Protein AF-A0A498SE23-F1 (afdb_monomer_lite)

Radius of gyration: 12.04 Å; chains: 1; bounding box: 29×29×26 Å

Structure (mmCIF, N/CA/C/O backbone):
data_AF-A0A498SE23-F1
#
_entry.id   AF-A0A498SE23-F1
#
loop_
_atom_site.group_PDB
_atom_site.id
_atom_site.type_symbol
_atom_site.label_atom_id
_atom_site.label_alt_id
_atom_site.label_comp_id
_atom_site.label_asym_id
_atom_site.label_entity_id
_atom_site.label_seq_id
_atom_site.pdbx_PDB_ins_code
_atom_site.Cartn_x
_atom_site.Cartn_y
_atom_site.Cartn_z
_atom_site.occupancy
_atom_site.B_iso_or_equiv
_atom_site.auth_seq_id
_atom_site.auth_comp_id
_atom_site.auth_asym_id
_atom_site.auth_atom_id
_atom_site.pdbx_PDB_model_num
ATOM 1 N N . THR A 1 1 ? -1.441 12.182 6.450 1.00 82.88 1 THR A N 1
ATOM 2 C CA . THR A 1 1 ? -2.231 10.946 6.251 1.00 82.88 1 THR A CA 1
ATOM 3 C C . THR A 1 1 ? -1.409 9.762 5.758 1.00 82.88 1 THR A C 1
ATOM 5 O O . THR A 1 1 ? -1.363 8.780 6.488 1.00 82.88 1 THR A O 1
ATOM 8 N N . ARG A 1 2 ? -0.687 9.854 4.625 1.00 88.94 2 ARG A N 1
ATOM 9 C CA . ARG A 1 2 ? 0.133 8.754 4.048 1.00 88.94 2 ARG A CA 1
ATOM 10 C C . ARG A 1 2 ? 1.063 8.047 5.050 1.00 88.94 2 ARG A C 1
ATOM 12 O O . ARG A 1 2 ? 0.956 6.843 5.214 1.00 88.94 2 ARG A O 1
ATOM 19 N N . LEU A 1 3 ? 1.855 8.794 5.830 1.00 89.94 3 LEU A N 1
ATOM 20 C CA . LEU A 1 3 ? 2.761 8.219 6.845 1.00 89.94 3 LEU A CA 1
ATOM 21 C C . LEU A 1 3 ? 2.050 7.413 7.952 1.00 89.94 3 LEU A C 1
ATOM 23 O O . LEU A 1 3 ? 2.632 6.525 8.565 1.00 89.94 3 LEU A O 1
ATOM 27 N N . ARG A 1 4 ? 0.797 7.748 8.281 1.00 93.25 4 ARG A N 1
ATOM 28 C CA . ARG A 1 4 ? 0.028 6.986 9.282 1.00 93.25 4 ARG A CA 1
ATOM 29 C C . ARG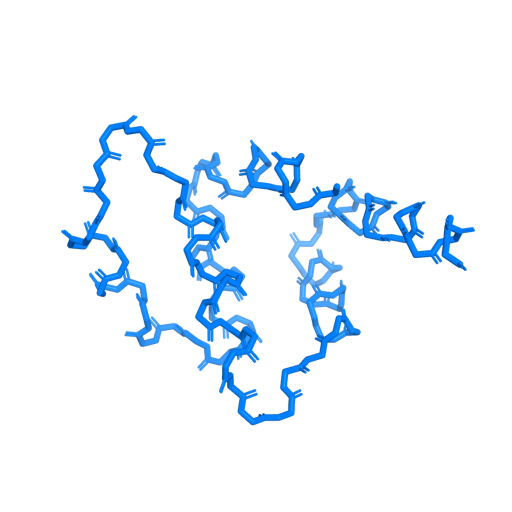 A 1 4 ? -0.530 5.708 8.670 1.00 93.25 4 ARG A C 1
ATOM 31 O O . ARG A 1 4 ? -0.522 4.686 9.339 1.00 93.25 4 ARG A O 1
ATOM 38 N N . LEU A 1 5 ? -0.980 5.783 7.418 1.00 93.00 5 LEU A N 1
ATOM 39 C CA . LEU A 1 5 ? -1.432 4.626 6.654 1.00 93.00 5 LEU A CA 1
ATOM 40 C C . LEU A 1 5 ? -0.284 3.636 6.423 1.00 93.00 5 LEU A C 1
ATOM 42 O O . LEU A 1 5 ? -0.470 2.440 6.608 1.00 93.00 5 LEU A O 1
ATOM 46 N N . SER A 1 6 ? 0.916 4.134 6.117 1.00 95.38 6 SER A N 1
ATOM 47 C CA . SER A 1 6 ? 2.084 3.285 5.903 1.00 95.38 6 SER A CA 1
ATOM 48 C C . SER A 1 6 ? 2.441 2.455 7.131 1.00 95.38 6 SER A C 1
ATOM 50 O O . SER A 1 6 ? 2.616 1.252 7.028 1.00 95.38 6 SER A O 1
ATOM 52 N N . LYS A 1 7 ? 2.390 3.045 8.329 1.00 93.94 7 LYS A N 1
ATOM 53 C CA . LYS A 1 7 ? 2.590 2.305 9.586 1.00 93.94 7 LYS A CA 1
ATOM 54 C C . LYS A 1 7 ? 1.576 1.182 9.822 1.00 93.94 7 LYS A C 1
ATOM 56 O O . LYS A 1 7 ? 1.869 0.285 10.601 1.00 93.94 7 LYS A O 1
ATOM 61 N N . ILE A 1 8 ? 0.388 1.257 9.221 1.00 95.00 8 ILE A N 1
ATOM 62 C CA . ILE A 1 8 ? -0.635 0.207 9.322 1.00 95.00 8 ILE A CA 1
ATOM 63 C C . ILE A 1 8 ? -0.349 -0.897 8.305 1.00 95.00 8 ILE A C 1
ATOM 65 O O . ILE A 1 8 ? -0.429 -2.072 8.644 1.00 95.00 8 ILE A O 1
ATOM 69 N N . LEU A 1 9 ? -0.015 -0.519 7.071 1.00 97.00 9 LEU A N 1
ATOM 70 C CA . LEU A 1 9 ? 0.086 -1.450 5.948 1.00 97.00 9 LEU A CA 1
ATOM 71 C C . LEU A 1 9 ? 1.475 -2.079 5.773 1.00 97.00 9 LEU A C 1
ATOM 73 O O . LEU A 1 9 ? 1.590 -3.148 5.179 1.00 97.00 9 LEU A O 1
ATOM 77 N N . ASP A 1 10 ? 2.524 -1.457 6.308 1.00 95.94 10 ASP A N 1
ATOM 78 C CA . ASP A 1 10 ? 3.862 -2.055 6.362 1.00 95.94 10 ASP A CA 1
ATOM 79 C C . ASP A 1 10 ? 3.890 -3.248 7.339 1.00 95.94 10 ASP A C 1
ATOM 81 O O . ASP A 1 10 ? 4.706 -4.157 7.202 1.00 95.94 10 ASP A O 1
ATOM 85 N N . VAL A 1 11 ? 2.978 -3.275 8.319 1.00 94.69 11 VAL A N 1
ATOM 86 C CA . VAL A 1 11 ? 2.826 -4.396 9.253 1.00 94.69 11 VAL A CA 1
ATOM 87 C C . VAL A 1 11 ? 2.242 -5.598 8.517 1.00 94.69 11 VAL A C 1
ATOM 89 O O . VAL A 1 11 ? 1.246 -5.473 7.807 1.00 94.69 11 VAL A O 1
ATOM 92 N N . GLU A 1 12 ? 2.857 -6.766 8.719 1.00 93.69 12 GLU A N 1
ATOM 93 C CA . GLU A 1 12 ? 2.427 -8.042 8.123 1.00 93.69 12 GLU A CA 1
ATOM 94 C C . GLU A 1 12 ? 2.333 -8.007 6.586 1.00 93.69 12 GLU A C 1
ATOM 96 O O . GLU A 1 12 ? 1.560 -8.756 5.995 1.00 93.69 12 GLU A O 1
ATOM 101 N N . ASP A 1 13 ? 3.117 -7.146 5.924 1.00 95.19 13 ASP A N 1
ATOM 102 C CA . ASP A 1 13 ? 3.145 -7.021 4.459 1.00 95.19 13 ASP A CA 1
ATOM 103 C C . ASP A 1 13 ? 1.774 -6.702 3.817 1.00 95.19 13 ASP A C 1
ATOM 105 O O . ASP A 1 13 ? 1.552 -6.954 2.628 1.00 95.19 13 ASP A O 1
ATOM 109 N N . LYS A 1 14 ? 0.843 -6.089 4.562 1.00 97.56 14 LYS A N 1
ATOM 110 C CA . LYS A 1 14 ? -0.512 -5.751 4.078 1.00 97.56 14 LYS A CA 1
ATOM 111 C C . LYS A 1 14 ? -0.523 -4.823 2.862 1.00 97.56 14 LYS A C 1
ATOM 113 O O . LYS A 1 14 ? -1.469 -4.847 2.077 1.00 97.56 14 LYS A O 1
ATOM 118 N N . TRP A 1 15 ? 0.530 -4.037 2.661 1.00 97.56 15 TRP A N 1
ATOM 119 C CA . TRP A 1 15 ? 0.734 -3.225 1.461 1.00 97.56 15 TRP A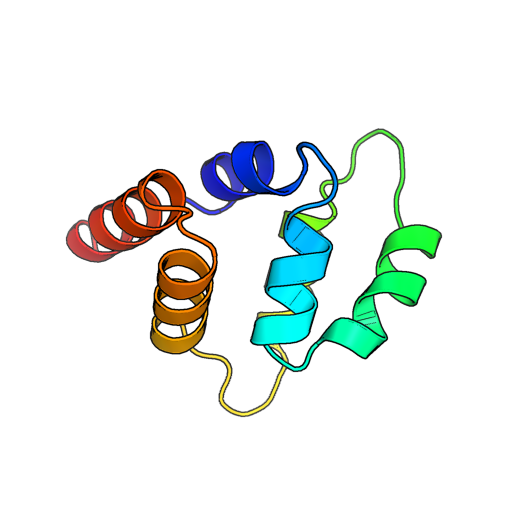 CA 1
ATOM 120 C C . TRP A 1 15 ? 0.723 -4.056 0.166 1.00 97.56 15 TRP A C 1
ATOM 122 O O . TRP A 1 15 ? 0.317 -3.548 -0.875 1.00 97.56 15 TRP A O 1
ATOM 132 N N . THR A 1 16 ? 1.115 -5.334 0.218 1.00 98.06 16 THR A N 1
ATOM 133 C CA . THR A 1 16 ? 1.074 -6.236 -0.947 1.00 98.06 16 THR A CA 1
ATOM 134 C C . THR A 1 16 ? -0.356 -6.591 -1.348 1.00 98.06 16 THR A C 1
ATOM 136 O O . THR A 1 16 ? -0.667 -6.636 -2.536 1.00 98.06 16 THR A O 1
ATOM 139 N N . ILE A 1 17 ? -1.243 -6.757 -0.364 1.00 97.94 17 ILE A N 1
ATOM 140 C CA . ILE A 1 17 ? -2.677 -6.977 -0.578 1.00 97.94 17 ILE A CA 1
ATOM 141 C C . ILE A 1 17 ? -3.289 -5.713 -1.184 1.00 97.94 17 ILE A C 1
ATOM 143 O O . ILE A 1 17 ? -3.997 -5.787 -2.185 1.00 97.94 17 ILE A O 1
ATOM 147 N N . LEU A 1 18 ? -2.944 -4.537 -0.646 1.00 97.69 18 LEU A N 1
ATOM 148 C CA . LEU A 1 18 ? -3.374 -3.271 -1.239 1.00 97.69 18 LEU A CA 1
ATOM 149 C C . LEU A 1 18 ? -2.902 -3.152 -2.696 1.00 97.69 18 LEU A C 1
ATOM 151 O O . LEU A 1 18 ? -3.687 -2.759 -3.554 1.00 97.69 18 LEU A O 1
ATOM 155 N N . ALA A 1 19 ? -1.649 -3.508 -2.995 1.00 97.56 19 ALA A N 1
ATOM 156 C CA . ALA A 1 19 ? -1.125 -3.475 -4.358 1.00 97.56 19 ALA A CA 1
ATOM 157 C C . ALA A 1 19 ? -1.943 -4.357 -5.313 1.00 97.56 19 ALA A C 1
ATOM 159 O O . ALA A 1 19 ? -2.230 -3.921 -6.426 1.00 97.56 19 ALA A O 1
ATOM 160 N N . ASP A 1 20 ? -2.355 -5.552 -4.888 1.00 97.06 20 ASP A N 1
ATOM 161 C CA . ASP A 1 20 ? -3.208 -6.438 -5.690 1.00 97.06 20 ASP A CA 1
ATOM 162 C C . ASP A 1 20 ? -4.586 -5.814 -5.965 1.00 97.06 20 ASP A C 1
ATOM 164 O O . ASP A 1 20 ? -4.993 -5.696 -7.121 1.00 97.06 20 ASP A O 1
ATOM 168 N N . HIS A 1 21 ? -5.244 -5.277 -4.931 1.00 96.44 21 HIS A N 1
ATOM 169 C CA . HIS A 1 21 ? -6.529 -4.580 -5.075 1.00 96.44 21 HIS A CA 1
ATOM 170 C C . HIS A 1 21 ? -6.449 -3.344 -5.990 1.00 96.44 21 HIS A C 1
ATOM 172 O O . HIS A 1 21 ? -7.424 -2.996 -6.652 1.00 96.44 21 HIS A O 1
ATOM 178 N N . LEU A 1 22 ? -5.298 -2.668 -6.040 1.00 96.19 22 LEU A N 1
ATOM 179 C CA . LEU A 1 22 ? -5.064 -1.526 -6.931 1.00 96.19 22 LEU A CA 1
ATOM 180 C C . LEU A 1 22 ? -4.692 -1.937 -8.369 1.00 96.19 22 LEU A C 1
ATOM 182 O O . LEU A 1 22 ? -4.487 -1.068 -9.214 1.00 96.19 22 LEU A O 1
ATOM 186 N N . GLY A 1 23 ? -4.570 -3.237 -8.666 1.00 94.94 23 GLY A N 1
ATOM 187 C CA . GLY A 1 23 ? -4.048 -3.723 -9.950 1.00 94.94 23 GLY A CA 1
ATOM 188 C C . GLY A 1 23 ? -2.541 -3.476 -10.130 1.00 94.94 23 GLY A C 1
ATOM 189 O O . GLY A 1 23 ? -1.999 -3.597 -11.231 1.00 94.94 23 GLY A O 1
ATOM 190 N N . CYS A 1 24 ? -1.844 -3.151 -9.043 1.00 96.06 24 CYS A N 1
ATOM 191 C CA . CYS A 1 24 ? -0.418 -2.848 -8.972 1.00 96.06 24 CYS A CA 1
ATOM 192 C C . CYS A 1 24 ? 0.415 -4.010 -8.412 1.00 96.06 24 CYS A C 1
ATOM 194 O O . CYS A 1 24 ? 1.575 -3.809 -8.064 1.00 96.06 24 CYS A O 1
ATOM 196 N N . GLY A 1 25 ? -0.124 -5.234 -8.351 1.00 95.88 25 GLY A N 1
ATOM 197 C CA . GLY A 1 25 ? 0.598 -6.406 -7.832 1.00 95.88 25 GLY A CA 1
ATOM 198 C C . GLY A 1 25 ? 1.949 -6.656 -8.523 1.00 95.88 25 GLY A C 1
ATOM 199 O O . GLY A 1 25 ? 2.915 -7.067 -7.886 1.00 95.88 25 GLY A O 1
ATOM 200 N N . HIS A 1 26 ? 2.068 -6.293 -9.803 1.00 94.56 26 HIS A N 1
ATOM 201 C CA . HIS A 1 26 ? 3.322 -6.358 -10.563 1.00 94.56 26 HIS A CA 1
ATOM 202 C C . HIS A 1 26 ? 4.448 -5.465 -10.002 1.00 94.56 26 HIS A C 1
ATOM 204 O O . HIS A 1 26 ? 5.617 -5.705 -10.294 1.00 94.56 26 HIS A O 1
ATOM 210 N N . MET A 1 27 ? 4.122 -4.450 -9.195 1.00 95.38 27 MET A N 1
ATOM 211 C CA . MET A 1 27 ? 5.094 -3.553 -8.560 1.00 95.38 27 MET A CA 1
ATOM 212 C C . MET A 1 27 ? 5.687 -4.136 -7.270 1.00 95.38 27 MET A C 1
ATOM 214 O O . MET A 1 27 ? 6.710 -3.640 -6.808 1.00 95.38 27 MET A O 1
ATOM 218 N N . VAL A 1 28 ? 5.086 -5.182 -6.687 1.00 97.06 28 VAL A N 1
ATOM 219 C CA . VAL A 1 28 ? 5.495 -5.729 -5.380 1.00 97.06 28 VAL A CA 1
ATOM 220 C C . VAL A 1 28 ? 6.938 -6.225 -5.401 1.00 97.06 28 VAL A C 1
ATOM 222 O O . VAL A 1 28 ? 7.726 -5.840 -4.541 1.00 97.06 28 VAL A O 1
ATOM 225 N N . GLU A 1 29 ? 7.307 -7.028 -6.399 1.00 94.88 29 GLU A N 1
ATOM 226 C CA . GLU A 1 29 ? 8.676 -7.546 -6.530 1.00 94.88 29 GLU A CA 1
ATOM 227 C C . GLU A 1 29 ? 9.692 -6.418 -6.733 1.00 94.88 29 GLU A C 1
ATOM 229 O O . GLU A 1 29 ? 10.750 -6.407 -6.107 1.00 94.88 29 GLU A O 1
ATOM 234 N N . PHE A 1 30 ? 9.345 -5.418 -7.548 1.00 94.25 30 PHE A N 1
ATOM 235 C CA . PHE A 1 30 ? 10.199 -4.252 -7.758 1.00 94.25 30 PHE A CA 1
ATOM 236 C C . PHE A 1 30 ? 10.416 -3.470 -6.456 1.00 94.25 30 PHE A C 1
ATOM 238 O O . PHE A 1 30 ? 11.554 -3.179 -6.095 1.00 94.25 30 PHE A O 1
ATOM 245 N N . ILE A 1 31 ? 9.341 -3.189 -5.716 1.00 95.88 31 ILE A N 1
ATOM 246 C CA . ILE A 1 31 ? 9.419 -2.480 -4.436 1.00 95.88 31 ILE A CA 1
ATOM 247 C C . ILE A 1 31 ? 10.266 -3.278 -3.444 1.00 95.88 31 ILE A C 1
ATOM 249 O O . ILE A 1 31 ? 11.156 -2.700 -2.832 1.00 95.88 31 ILE A O 1
ATOM 253 N N . ARG A 1 32 ? 10.079 -4.603 -3.336 1.00 94.94 32 ARG A N 1
ATOM 254 C CA . ARG A 1 32 ? 10.889 -5.462 -2.451 1.00 94.94 32 ARG A CA 1
ATOM 255 C C . ARG A 1 32 ? 12.386 -5.381 -2.747 1.00 94.94 32 ARG A C 1
ATOM 257 O O . ARG A 1 32 ? 13.179 -5.411 -1.813 1.00 94.94 32 ARG A O 1
ATOM 264 N N . VAL A 1 33 ? 12.769 -5.255 -4.017 1.00 94.31 33 VAL A N 1
ATOM 265 C CA . VAL A 1 33 ? 14.173 -5.076 -4.424 1.00 94.31 33 VAL A CA 1
ATOM 266 C C . VAL A 1 33 ? 14.699 -3.680 -4.076 1.00 94.31 33 VAL A C 1
ATOM 268 O O . VAL A 1 33 ? 15.873 -3.537 -3.747 1.00 94.31 33 VAL A O 1
ATOM 271 N N . CYS A 1 34 ? 13.852 -2.654 -4.148 1.00 92.00 34 CYS A N 1
ATOM 272 C CA . CYS A 1 34 ? 14.222 -1.270 -3.847 1.00 92.00 34 CYS A CA 1
ATOM 273 C C . CYS A 1 34 ? 14.160 -0.910 -2.355 1.00 92.00 34 CYS A C 1
ATOM 275 O O . CYS A 1 34 ? 14.599 0.181 -1.994 1.00 92.00 34 CYS A O 1
ATOM 277 N N . LEU A 1 35 ? 13.606 -1.777 -1.504 1.00 92.81 35 LEU A N 1
ATOM 278 C CA . LEU A 1 35 ? 13.503 -1.525 -0.071 1.00 92.81 35 LEU A CA 1
ATOM 279 C C . LEU A 1 35 ? 14.882 -1.462 0.590 1.00 92.81 35 LEU A C 1
ATOM 281 O O . LEU A 1 35 ? 15.713 -2.355 0.435 1.00 92.81 35 LEU A O 1
ATOM 285 N N . ASP A 1 36 ? 15.068 -0.427 1.402 1.00 89.56 36 ASP A N 1
ATOM 286 C CA . ASP A 1 36 ? 16.116 -0.346 2.412 1.00 89.56 36 ASP A CA 1
ATOM 287 C C . ASP A 1 36 ? 15.498 -0.290 3.821 1.00 89.56 36 ASP A C 1
ATOM 289 O O . ASP A 1 36 ? 14.287 -0.113 3.973 1.00 89.56 36 ASP A O 1
ATOM 293 N N . ASP A 1 37 ? 16.329 -0.411 4.860 1.00 82.81 37 ASP A N 1
ATOM 294 C CA . ASP A 1 37 ? 15.893 -0.435 6.268 1.00 82.81 37 ASP A CA 1
ATOM 295 C C . ASP A 1 37 ? 15.153 0.842 6.722 1.00 82.81 37 ASP A C 1
ATOM 297 O O . ASP A 1 37 ? 14.540 0.866 7.791 1.00 82.81 37 ASP A O 1
ATOM 301 N N . SER A 1 38 ? 15.223 1.925 5.943 1.00 85.75 38 SER A N 1
ATOM 302 C CA . SER A 1 38 ? 14.602 3.217 6.256 1.00 85.75 38 SER A CA 1
ATOM 303 C C . SER A 1 38 ? 13.330 3.501 5.453 1.00 85.75 38 SER A C 1
ATOM 305 O O . SER A 1 38 ? 12.604 4.454 5.753 1.00 85.75 38 SER A O 1
ATOM 307 N N . SER A 1 39 ? 13.052 2.677 4.445 1.00 90.81 39 SER A N 1
ATOM 308 C CA . SER A 1 39 ? 12.006 2.897 3.459 1.00 90.81 39 SER A CA 1
ATOM 309 C C . SER A 1 39 ? 10.710 2.194 3.827 1.00 90.81 39 SER A C 1
ATOM 311 O O . SER A 1 39 ? 10.690 1.073 4.325 1.00 90.81 39 SER A O 1
ATOM 313 N N . SER A 1 40 ? 9.593 2.856 3.531 1.00 95.94 40 SER A N 1
ATOM 314 C CA . SER A 1 40 ? 8.269 2.264 3.685 1.00 95.94 40 SER A CA 1
ATOM 315 C C . SER A 1 40 ? 7.780 1.719 2.342 1.00 95.94 40 SER A C 1
ATOM 317 O O . SER A 1 40 ? 7.617 2.510 1.402 1.00 95.94 40 SER A O 1
ATOM 319 N N . PRO A 1 41 ? 7.486 0.411 2.233 1.00 97.06 41 PRO A N 1
ATOM 320 C CA . PRO A 1 41 ? 6.948 -0.148 0.998 1.00 97.06 41 PRO A CA 1
ATOM 321 C C . PRO A 1 41 ? 5.579 0.435 0.649 1.00 97.06 41 PRO A C 1
ATOM 323 O O . PRO A 1 41 ? 5.299 0.670 -0.525 1.00 97.06 41 PRO A O 1
ATOM 326 N N . THR A 1 42 ? 4.743 0.748 1.647 1.00 97.25 42 THR A N 1
ATOM 327 C CA . THR A 1 42 ? 3.467 1.431 1.403 1.00 97.25 42 THR A CA 1
ATOM 328 C C . THR A 1 42 ? 3.681 2.812 0.794 1.00 97.25 42 THR A C 1
ATOM 330 O O . THR A 1 42 ? 2.959 3.187 -0.124 1.00 97.25 42 THR A O 1
ATOM 333 N N . MET A 1 43 ? 4.656 3.587 1.283 1.00 95.81 43 MET A N 1
ATOM 334 C CA . MET A 1 43 ? 4.945 4.908 0.710 1.00 95.81 43 MET A CA 1
ATOM 335 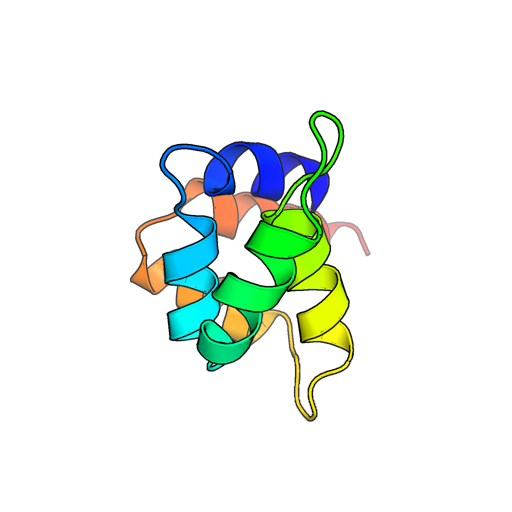C C . MET A 1 43 ? 5.396 4.779 -0.747 1.00 95.81 43 MET A C 1
ATOM 337 O O . MET A 1 43 ? 4.829 5.447 -1.606 1.00 95.81 43 MET A O 1
ATOM 341 N N . MET A 1 44 ? 6.317 3.853 -1.038 1.00 96.31 44 MET A N 1
ATOM 342 C CA . MET A 1 44 ? 6.766 3.582 -2.407 1.00 96.31 44 MET A CA 1
ATOM 343 C C . MET A 1 44 ? 5.609 3.147 -3.314 1.00 96.31 44 MET A C 1
ATOM 345 O O . MET A 1 44 ? 5.475 3.671 -4.417 1.00 96.31 44 MET A O 1
ATOM 349 N N . LEU A 1 45 ? 4.736 2.245 -2.850 1.00 97.25 45 LEU A N 1
ATOM 350 C CA . LEU A 1 45 ? 3.551 1.816 -3.595 1.00 97.25 45 LEU A CA 1
ATOM 351 C C . LEU A 1 45 ? 2.635 2.997 -3.920 1.00 97.25 45 LEU A C 1
ATOM 353 O O . LEU A 1 45 ? 2.213 3.138 -5.063 1.00 97.25 45 LEU A O 1
ATOM 357 N N . LEU A 1 46 ? 2.323 3.840 -2.934 1.00 95.69 46 LEU A N 1
ATOM 358 C CA . LEU A 1 46 ? 1.446 4.991 -3.143 1.00 95.69 46 LEU A CA 1
ATOM 359 C C . LEU A 1 46 ? 2.076 6.022 -4.088 1.00 95.69 46 LEU A C 1
ATOM 361 O O . LEU A 1 46 ? 1.347 6.675 -4.831 1.00 95.69 46 LEU A O 1
ATOM 365 N N . ASP A 1 47 ? 3.402 6.180 -4.069 1.00 94.62 47 ASP A N 1
ATOM 366 C CA . ASP A 1 47 ? 4.126 7.067 -4.986 1.00 94.62 47 ASP A CA 1
ATOM 367 C C . ASP A 1 47 ? 4.095 6.522 -6.424 1.00 94.62 47 ASP A C 1
ATOM 369 O O . ASP A 1 47 ? 3.884 7.282 -7.368 1.00 94.62 47 ASP A O 1
ATOM 373 N N . GLN A 1 48 ? 4.241 5.203 -6.606 1.00 94.00 48 GLN A N 1
ATOM 374 C CA . GLN A 1 48 ? 4.095 4.570 -7.923 1.00 94.00 48 GLN A CA 1
ATOM 375 C C . GLN A 1 48 ? 2.644 4.604 -8.416 1.00 94.00 48 GLN A C 1
ATOM 377 O O . GLN A 1 48 ? 2.399 4.890 -9.587 1.00 94.00 48 GLN A O 1
ATOM 382 N N . TYR A 1 49 ? 1.678 4.353 -7.529 1.00 95.50 49 TYR A N 1
ATOM 383 C CA . TYR A 1 49 ? 0.259 4.351 -7.870 1.00 95.50 49 TYR A CA 1
ATOM 384 C C . TYR A 1 49 ? -0.200 5.717 -8.377 1.00 95.50 49 TYR A C 1
ATOM 386 O O . TYR A 1 49 ? -0.944 5.765 -9.344 1.00 95.50 49 TYR A O 1
ATOM 394 N N . GLU A 1 50 ? 0.291 6.827 -7.819 1.00 94.44 50 GLU A N 1
ATOM 395 C CA . GLU A 1 50 ? -0.022 8.178 -8.318 1.00 94.44 50 GLU A CA 1
ATOM 396 C C . GLU A 1 50 ? 0.337 8.402 -9.794 1.00 94.44 50 GLU A C 1
ATOM 398 O O . GLU A 1 50 ? -0.271 9.249 -10.446 1.00 94.44 50 GLU A O 1
ATOM 403 N N . GLN A 1 51 ? 1.297 7.646 -10.333 1.00 93.25 51 GLN A N 1
ATOM 404 C CA . GLN A 1 51 ? 1.700 7.732 -11.738 1.00 93.25 51 GLN A CA 1
ATOM 405 C C . GLN A 1 51 ? 0.845 6.844 -12.661 1.00 93.25 51 GLN A C 1
ATOM 407 O O . GLN A 1 51 ? 0.971 6.924 -13.885 1.00 93.25 51 GLN A O 1
ATOM 412 N N . VAL A 1 52 ? -0.022 5.986 -12.109 1.00 93.50 52 VAL A N 1
ATOM 413 C CA . VAL A 1 52 ? -0.883 5.086 -12.885 1.00 93.50 52 VAL A CA 1
ATOM 414 C C . VAL A 1 52 ? -2.044 5.878 -13.506 1.00 93.50 52 VAL A C 1
ATOM 416 O O . VAL A 1 52 ? -2.691 6.681 -12.828 1.00 93.50 52 VAL A O 1
ATOM 419 N N . PRO A 1 53 ? -2.379 5.653 -14.790 1.00 90.94 53 PRO A N 1
ATOM 420 C CA . PRO A 1 53 ? -3.548 6.276 -15.400 1.00 90.94 53 PRO A CA 1
ATOM 421 C C . PRO A 1 53 ? -4.830 5.958 -14.619 1.00 90.94 53 PRO A C 1
ATOM 423 O O . PRO A 1 53 ? -5.131 4.795 -14.360 1.00 90.94 53 PRO A O 1
ATOM 426 N N . ASN A 1 54 ? -5.616 6.989 -14.302 1.00 88.19 54 ASN A N 1
ATOM 427 C CA . ASN A 1 54 ? -6.844 6.908 -13.494 1.00 88.19 54 ASN A CA 1
ATOM 428 C C . ASN A 1 54 ? -6.633 6.589 -12.006 1.00 88.19 54 ASN A C 1
ATOM 430 O O . ASN A 1 54 ? -7.610 6.294 -11.308 1.00 88.19 54 ASN A O 1
ATOM 434 N N . ALA A 1 55 ? -5.400 6.689 -11.503 1.00 93.38 55 ALA A N 1
ATOM 435 C CA . ALA A 1 55 ? -5.139 6.629 -10.076 1.00 93.38 55 ALA A CA 1
ATOM 436 C C . ALA A 1 55 ? -5.978 7.670 -9.339 1.00 93.38 55 ALA A C 1
ATOM 438 O O . ALA A 1 55 ? -5.981 8.860 -9.660 1.00 93.38 55 ALA A O 1
ATOM 439 N N . ASN A 1 56 ? -6.736 7.202 -8.358 1.00 93.88 56 ASN A N 1
ATOM 440 C CA . ASN A 1 56 ? -7.626 8.051 -7.593 1.00 93.88 56 ASN A CA 1
ATOM 441 C C . ASN A 1 56 ? -7.760 7.534 -6.159 1.00 93.88 56 ASN A C 1
ATOM 443 O O . ASN A 1 56 ? -7.600 6.341 -5.876 1.00 93.88 56 ASN A O 1
ATOM 447 N N . LEU A 1 57 ? -8.066 8.462 -5.255 1.00 92.44 57 LEU A N 1
ATOM 448 C CA . LEU A 1 57 ? -8.170 8.194 -3.825 1.00 92.44 57 LEU A CA 1
ATOM 449 C C . LEU A 1 57 ? -9.398 7.342 -3.469 1.00 92.44 57 LEU A C 1
ATOM 451 O O . LEU A 1 57 ? -9.356 6.598 -2.490 1.00 92.44 57 LEU A O 1
ATOM 455 N N . SER A 1 58 ? -10.480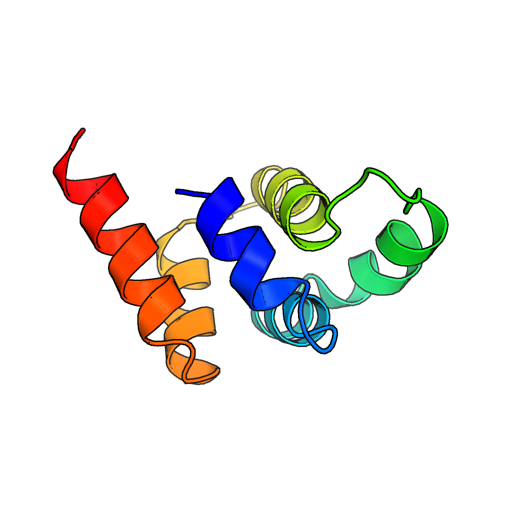 7.414 -4.254 1.00 94.44 58 SER A N 1
ATOM 456 C CA . SER A 1 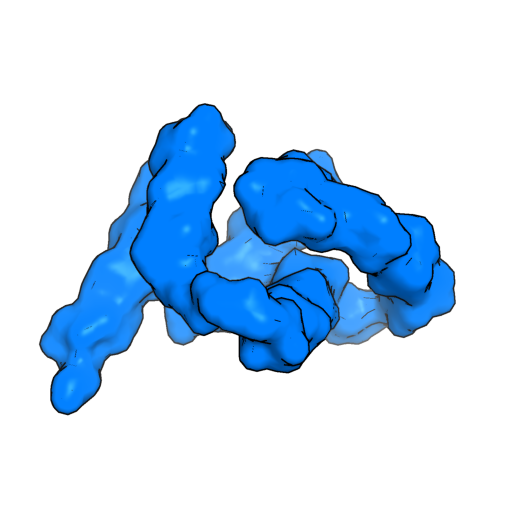58 ? -11.679 6.597 -4.026 1.00 94.44 58 SER A CA 1
ATOM 457 C C . SER A 1 58 ? -11.398 5.106 -4.191 1.00 94.44 58 SER A C 1
ATOM 459 O O . SER A 1 58 ? -11.838 4.324 -3.358 1.00 94.44 58 SER A O 1
ATOM 461 N N . THR A 1 59 ? -10.590 4.715 -5.180 1.00 95.25 59 THR A N 1
ATOM 462 C CA . THR A 1 59 ? -10.150 3.328 -5.362 1.00 95.25 59 THR A CA 1
ATOM 463 C C . THR A 1 59 ? -9.302 2.873 -4.177 1.00 95.25 59 THR A C 1
ATOM 465 O O . THR A 1 59 ? -9.555 1.805 -3.644 1.00 95.25 59 THR A O 1
ATOM 468 N N . VAL A 1 60 ? -8.371 3.700 -3.681 1.00 95.50 60 VAL A N 1
ATOM 469 C CA . VAL A 1 60 ? -7.582 3.365 -2.476 1.00 95.50 60 VAL A CA 1
ATOM 470 C C . VAL A 1 60 ? -8.484 3.191 -1.254 1.00 95.50 60 VAL A C 1
ATOM 472 O O . VAL A 1 60 ? -8.296 2.262 -0.476 1.00 95.50 60 VAL A O 1
ATOM 475 N N . THR A 1 61 ? -9.472 4.070 -1.091 1.00 95.88 61 THR A N 1
ATOM 476 C CA . THR A 1 61 ? -10.428 4.002 0.021 1.00 95.88 61 THR A CA 1
ATOM 477 C C . THR A 1 61 ? -11.246 2.716 -0.044 1.00 95.88 61 THR A C 1
ATOM 479 O O . THR A 1 61 ? -11.302 2.000 0.950 1.00 95.88 61 THR A O 1
ATOM 482 N N . GLN A 1 62 ? -11.800 2.385 -1.215 1.00 96.38 62 GLN A N 1
ATOM 483 C CA . GLN A 1 62 ? -12.567 1.155 -1.416 1.00 96.38 62 GLN A CA 1
ATOM 484 C C . GLN A 1 62 ? -11.710 -0.090 -1.168 1.00 96.38 62 GLN A C 1
ATOM 486 O O . GLN A 1 62 ? -12.133 -0.981 -0.444 1.00 96.38 62 GLN A O 1
ATOM 491 N N . SER A 1 63 ? -10.475 -0.129 -1.678 1.00 97.19 63 SER A N 1
ATOM 492 C CA . SER A 1 63 ? -9.566 -1.254 -1.436 1.00 97.19 63 SER A CA 1
ATOM 493 C C . SER A 1 63 ? -9.288 -1.459 0.053 1.00 97.19 63 SER A C 1
ATOM 495 O O . SER 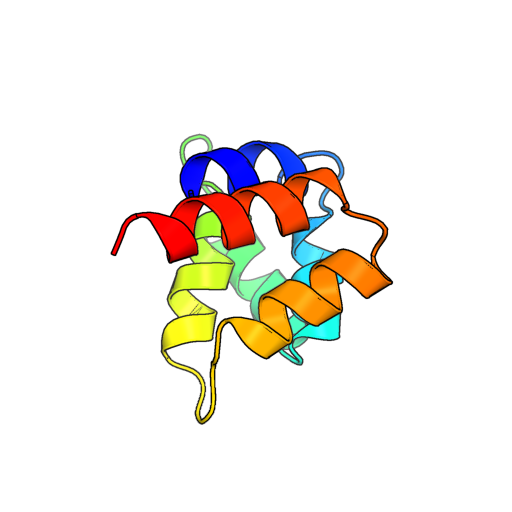A 1 63 ? -9.257 -2.590 0.524 1.00 97.19 63 SER A O 1
ATOM 497 N N . LEU A 1 64 ? -9.128 -0.379 0.824 1.00 96.69 64 LEU A N 1
ATOM 498 C CA . LEU A 1 64 ? -8.953 -0.477 2.275 1.00 96.69 64 LEU A CA 1
ATOM 499 C C . LEU A 1 64 ? -10.223 -0.960 2.986 1.00 96.69 64 LEU A C 1
ATOM 501 O O . LEU A 1 64 ? -10.114 -1.694 3.966 1.00 96.69 64 LEU A O 1
ATOM 505 N N . GLU A 1 65 ? -11.410 -0.574 2.514 1.00 96.62 65 GLU A N 1
ATOM 506 C CA . GLU A 1 65 ? -12.679 -1.116 3.017 1.00 96.62 65 GLU A CA 1
ATOM 507 C C . GLU A 1 65 ? -12.786 -2.620 2.746 1.00 96.62 65 GLU A C 1
ATOM 509 O O . GLU A 1 65 ? -13.091 -3.379 3.667 1.00 96.62 65 GLU A O 1
ATOM 514 N N . ASP A 1 66 ? -12.451 -3.055 1.530 1.00 97.25 66 ASP A N 1
ATOM 515 C CA . ASP A 1 66 ? -12.476 -4.463 1.120 1.00 97.25 66 ASP A CA 1
ATOM 516 C C . ASP A 1 66 ? -11.463 -5.309 1.912 1.00 97.25 66 ASP A C 1
ATOM 518 O O . ASP A 1 66 ? -11.732 -6.462 2.248 1.00 97.25 66 ASP A O 1
ATOM 522 N N . MET A 1 67 ? -10.318 -4.720 2.276 1.00 95.88 67 MET A N 1
ATOM 523 C CA . MET A 1 67 ? -9.316 -5.324 3.163 1.00 95.88 67 MET A CA 1
ATOM 524 C C . MET A 1 67 ? -9.739 -5.344 4.644 1.00 95.88 67 MET A C 1
ATOM 526 O O . MET A 1 67 ? -9.043 -5.928 5.475 1.00 95.88 67 MET A O 1
ATOM 530 N N . GLY A 1 68 ? -10.842 -4.685 5.014 1.00 95.38 68 GLY A N 1
ATOM 531 C CA . GLY A 1 68 ? -11.265 -4.517 6.408 1.00 95.38 68 GLY A CA 1
ATOM 532 C C . GLY A 1 68 ? -10.420 -3.512 7.207 1.00 95.38 68 GLY A C 1
ATOM 533 O O . GLY A 1 68 ? -10.557 -3.417 8.431 1.00 95.38 68 GLY A O 1
ATOM 534 N N . GLU A 1 69 ? -9.580 -2.714 6.542 1.00 94.88 69 GLU A N 1
ATOM 535 C CA . GLU A 1 69 ? -8.677 -1.721 7.135 1.00 94.88 69 GLU A CA 1
ATOM 536 C C . GLU A 1 69 ? -9.409 -0.415 7.492 1.00 94.88 69 GLU A C 1
ATOM 538 O O . GLU A 1 69 ? -9.078 0.690 7.052 1.00 94.88 69 GLU A O 1
ATOM 543 N N . THR A 1 70 ? -10.418 -0.533 8.359 1.00 92.94 70 THR A N 1
ATOM 544 C CA . THR A 1 70 ? -11.312 0.569 8.761 1.00 92.94 70 THR A CA 1
ATOM 545 C C . THR A 1 70 ? -10.584 1.771 9.371 1.00 92.94 70 THR A C 1
ATOM 547 O O . THR A 1 70 ? -11.049 2.905 9.248 1.00 92.94 70 THR A O 1
ATOM 550 N N . LEU A 1 71 ? -9.433 1.560 10.021 1.00 92.25 71 LEU A N 1
ATOM 551 C CA . LEU A 1 71 ? -8.588 2.652 10.514 1.00 92.25 71 LEU A CA 1
ATOM 552 C C . LEU A 1 71 ? -7.936 3.419 9.359 1.00 92.25 71 LEU A C 1
ATOM 554 O O . LEU A 1 71 ? -7.915 4.649 9.392 1.00 92.25 71 LEU A O 1
ATOM 558 N N . GLY A 1 72 ? -7.446 2.714 8.337 1.00 91.75 72 GLY A N 1
ATOM 559 C CA . GLY A 1 72 ? -6.886 3.314 7.126 1.00 91.75 72 GLY A CA 1
ATOM 560 C C . GLY A 1 72 ? -7.911 4.176 6.390 1.00 91.75 72 GLY A C 1
ATOM 561 O O . GLY A 1 72 ? -7.622 5.325 6.058 1.00 91.75 72 GLY A O 1
ATOM 562 N N . VAL A 1 73 ? -9.138 3.672 6.247 1.00 93.81 73 VAL A N 1
ATOM 563 C CA . VAL A 1 73 ? -10.272 4.393 5.640 1.00 93.81 73 VAL A CA 1
ATOM 564 C C . VAL A 1 73 ? -10.556 5.707 6.373 1.00 93.81 73 VAL A C 1
ATOM 566 O O . VAL A 1 73 ? -10.565 6.776 5.761 1.00 93.81 73 VAL A O 1
ATOM 569 N N . ARG A 1 74 ? -10.697 5.663 7.706 1.00 92.50 74 ARG A N 1
ATOM 570 C CA . ARG A 1 74 ? -10.937 6.870 8.519 1.00 92.50 74 ARG A CA 1
ATOM 571 C C . ARG A 1 74 ? -9.795 7.877 8.427 1.00 92.50 74 ARG A C 1
ATOM 573 O O . ARG A 1 74 ? -10.040 9.079 8.461 1.00 92.50 74 ARG A O 1
ATOM 580 N N . LEU A 1 75 ? -8.548 7.410 8.327 1.00 92.44 75 LEU A N 1
ATOM 581 C CA . LEU A 1 75 ? -7.391 8.291 8.156 1.00 92.44 75 LEU A CA 1
ATOM 582 C C . LEU A 1 75 ? -7.453 9.055 6.834 1.00 92.44 75 LEU A C 1
ATOM 584 O O . LEU A 1 75 ? -7.108 10.238 6.811 1.00 92.44 75 LEU A O 1
ATOM 588 N N . ILE A 1 76 ? -7.872 8.390 5.754 1.00 89.94 76 ILE A N 1
ATOM 589 C CA . ILE A 1 76 ? -8.057 9.023 4.447 1.00 89.94 76 ILE A CA 1
ATOM 590 C C . ILE A 1 76 ? -9.184 10.052 4.509 1.00 89.94 76 ILE A C 1
ATOM 592 O O . ILE A 1 76 ? -8.957 11.207 4.155 1.00 89.94 76 ILE A O 1
ATOM 596 N N . GLN A 1 77 ? -10.349 9.670 5.033 1.00 88.06 77 GLN A N 1
ATOM 597 C CA . GLN A 1 77 ? -11.514 10.554 5.151 1.00 88.06 77 GLN A CA 1
ATOM 598 C C . GLN A 1 77 ? -11.200 11.811 5.976 1.00 88.06 77 GLN A C 1
ATOM 600 O O . GLN A 1 77 ? -11.399 12.923 5.497 1.00 88.06 77 GLN A O 1
ATOM 605 N N . ALA A 1 78 ? -10.591 11.651 7.156 1.00 86.12 78 ALA A N 1
ATOM 606 C CA . ALA A 1 78 ? -10.207 12.777 8.011 1.00 86.12 78 ALA A CA 1
ATOM 607 C C . ALA A 1 78 ? -9.151 13.695 7.369 1.00 86.12 78 ALA A C 1
ATOM 609 O O . ALA A 1 78 ? -9.085 14.878 7.685 1.00 86.12 78 ALA A O 1
ATOM 610 N N . GLY A 1 79 ? -8.300 13.161 6.486 1.00 79.38 79 GLY A N 1
ATOM 611 C CA . GLY A 1 79 ? -7.350 13.969 5.721 1.00 79.38 79 GLY A CA 1
ATOM 612 C C . GLY A 1 79 ? -8.004 14.777 4.599 1.00 79.38 79 GLY A C 1
ATOM 613 O O . GLY A 1 79 ? -7.481 15.826 4.241 1.00 79.38 79 GLY A O 1
ATOM 614 N N . ASN A 1 80 ? -9.131 14.299 4.067 1.00 70.31 80 ASN A N 1
ATOM 615 C CA . ASN A 1 80 ? -9.849 14.913 2.952 1.00 70.31 80 ASN A CA 1
ATOM 616 C C . ASN A 1 80 ? -10.777 16.057 3.406 1.00 70.31 80 ASN A C 1
ATOM 618 O O . ASN A 1 80 ? -11.030 16.980 2.646 1.00 70.31 80 ASN A O 1
ATOM 622 N N . GLU A 1 81 ? -11.257 16.025 4.654 1.00 61.97 81 GLU A N 1
ATOM 623 C CA . GLU A 1 81 ? -12.107 17.073 5.255 1.00 61.97 81 GLU A CA 1
ATOM 624 C C . GLU A 1 81 ? -11.337 18.349 5.654 1.00 61.97 81 GLU A C 1
ATOM 626 O O . GLU A 1 81 ? -11.949 19.352 6.018 1.00 61.97 81 GLU A O 1
ATOM 631 N N . GLN A 1 82 ? -10.000 18.320 5.624 1.00 57.00 82 GLN A N 1
ATOM 632 C CA . GLN A 1 82 ? -9.135 19.442 6.019 1.00 57.00 82 GLN A CA 1
ATOM 633 C C . GLN A 1 82 ? -8.561 20.244 4.833 1.00 57.00 82 GLN A C 1
ATOM 635 O O . GLN A 1 82 ? -7.662 21.061 5.049 1.00 57.00 82 GLN A O 1
ATOM 640 N N . GLN A 1 83 ? -9.045 20.019 3.606 1.00 47.03 83 GLN A N 1
ATOM 641 C CA . GLN A 1 83 ? -8.658 20.757 2.391 1.00 47.03 83 GLN A CA 1
ATOM 642 C C . GLN A 1 83 ? -9.805 21.627 1.876 1.00 47.03 83 GLN A C 1
ATOM 644 O O . GLN A 1 83 ? -9.491 22.723 1.360 1.00 47.03 83 GLN A O 1
#

Organism: Acanthocheilonema viteae (NCBI:txid6277)

Foldseek 3Di:
DQVVLLVVCLPPVNLCLLCVLLVNNVCQVVLVVVDDPVDGSSVVSVVVLVVDVPRDVVSSLVSCVVVVVVVSNVVSVVVVVVD

Secondary structure (DSSP, 8-state):
-HHHHHHHHSGGGHHHHHHHHTT-TTHHHHHHHH--TT--HHHHHHHHHTTSTT--HHHHHHHHHHTT-HHHHHHHHHHHTT-

pLDDT: mean 92.21, std 8.45, range [47.03, 98.06]

Sequence (83 aa):
TRLRLSKILDVEDKWTILADHLGCGHMVEFIRVCLDDSSSPTMMLLDQYEQVPNANLSTVTQSLEDMGETLGVRLIQAGNEQQ

InterPro domains:
  IPR000488 Death domain [PF00531] (4-78)
  IPR000488 Death domain [SM00005] (1-80)
  IPR011029 Death-like domain superfamily [G3DSA:1.10.533.10] (1-78)
  IPR011029 Death-like domain superfamily [SSF47986] (2-76)